Protein AF-A0A9E1GSK8-F1 (afdb_monomer_lite)

Structure (mmCIF, N/CA/C/O backbone):
data_AF-A0A9E1GSK8-F1
#
_entry.id   AF-A0A9E1GSK8-F1
#
loop_
_atom_site.group_PDB
_atom_site.id
_atom_site.type_symbol
_atom_site.label_atom_id
_atom_site.label_alt_id
_atom_site.label_comp_id
_atom_site.label_asym_id
_atom_site.label_entity_id
_atom_site.label_seq_id
_atom_site.pdbx_PDB_ins_code
_atom_site.Cartn_x
_atom_site.Cartn_y
_atom_site.Cartn_z
_atom_site.occupancy
_atom_site.B_iso_or_equiv
_atom_site.auth_seq_id
_atom_site.auth_comp_id
_atom_site.auth_asym_id
_atom_site.auth_atom_id
_atom_site.pdbx_PDB_model_num
ATOM 1 N N . MET A 1 1 ? 33.663 -26.089 -46.954 1.00 40.88 1 MET A N 1
ATOM 2 C CA . MET A 1 1 ? 33.974 -25.579 -45.604 1.00 40.88 1 MET A CA 1
ATOM 3 C C . MET A 1 1 ? 32.778 -24.751 -45.179 1.00 40.88 1 MET A C 1
ATOM 5 O O . MET A 1 1 ? 32.315 -24.011 -46.035 1.00 40.88 1 MET A O 1
ATOM 9 N N . PRO A 1 2 ? 32.198 -24.953 -43.987 1.00 42.38 2 PRO A N 1
ATOM 10 C CA . PRO A 1 2 ? 31.010 -24.214 -43.593 1.00 42.38 2 PRO A CA 1
ATOM 11 C C . PRO A 1 2 ? 31.426 -22.811 -43.152 1.00 42.38 2 PRO A C 1
ATOM 13 O O . PRO A 1 2 ? 32.321 -22.655 -42.316 1.00 42.38 2 PRO A O 1
ATOM 16 N N . ASP A 1 3 ? 30.797 -21.817 -43.769 1.00 44.31 3 ASP A N 1
ATOM 17 C CA . ASP A 1 3 ? 30.924 -20.413 -43.419 1.00 44.31 3 ASP A CA 1
ATOM 18 C C . ASP A 1 3 ? 30.553 -20.235 -41.943 1.00 44.31 3 ASP A C 1
ATOM 20 O O . ASP A 1 3 ? 29.468 -20.619 -41.505 1.00 44.31 3 ASP A O 1
ATOM 24 N N . HIS A 1 4 ? 31.494 -19.714 -41.154 1.00 49.38 4 HIS A N 1
ATOM 25 C CA . HIS A 1 4 ? 31.220 -19.287 -39.790 1.00 49.38 4 HIS A CA 1
ATOM 26 C C . HIS A 1 4 ? 30.242 -18.114 -39.859 1.00 49.38 4 HIS A C 1
ATOM 28 O O . HIS A 1 4 ? 30.619 -17.016 -40.271 1.00 49.38 4 HIS A O 1
ATOM 34 N N . GLU A 1 5 ? 28.994 -18.345 -39.454 1.00 50.12 5 GLU A N 1
ATOM 35 C CA . GLU A 1 5 ? 28.071 -17.268 -39.120 1.00 50.12 5 GLU A CA 1
ATOM 36 C C . GLU A 1 5 ? 28.711 -16.435 -38.007 1.00 50.12 5 GLU A C 1
ATOM 38 O O . GLU A 1 5 ? 28.860 -16.867 -36.862 1.00 50.12 5 GLU A O 1
ATOM 43 N N . ILE A 1 6 ? 29.159 -15.237 -38.378 1.00 51.53 6 ILE A N 1
ATOM 44 C CA . ILE A 1 6 ? 29.613 -14.217 -37.445 1.00 51.53 6 ILE A CA 1
ATOM 45 C C . ILE A 1 6 ? 28.381 -13.837 -36.624 1.00 51.53 6 ILE A C 1
ATOM 47 O O . ILE A 1 6 ? 27.508 -13.118 -37.115 1.00 51.53 6 ILE A O 1
ATOM 51 N N . PHE A 1 7 ? 28.296 -14.342 -35.391 1.00 49.72 7 PHE A N 1
ATOM 52 C CA . PHE A 1 7 ? 27.378 -13.821 -34.385 1.00 49.72 7 PHE A CA 1
ATOM 53 C C . PHE A 1 7 ? 27.680 -12.331 -34.242 1.00 49.72 7 PHE A C 1
ATOM 55 O O . PHE A 1 7 ? 28.680 -11.942 -33.643 1.00 49.72 7 PHE A O 1
ATOM 62 N N . LYS A 1 8 ? 26.847 -11.491 -34.860 1.00 54.72 8 LYS A N 1
ATOM 63 C CA . LYS A 1 8 ? 26.863 -10.058 -34.599 1.00 54.72 8 LYS A CA 1
ATOM 64 C C . LYS A 1 8 ? 26.495 -9.893 -33.130 1.00 54.72 8 LYS A C 1
ATOM 66 O O . LYS A 1 8 ? 25.359 -10.187 -32.758 1.00 54.72 8 LYS A O 1
ATOM 71 N N . GLU A 1 9 ? 27.465 -9.485 -32.314 1.00 54.12 9 GLU A N 1
ATOM 72 C CA . GLU A 1 9 ? 27.200 -8.955 -30.980 1.00 54.12 9 GLU A CA 1
ATOM 73 C C . GLU A 1 9 ? 26.079 -7.923 -31.114 1.00 54.12 9 GLU A C 1
ATOM 75 O O . GLU A 1 9 ? 26.191 -6.961 -31.876 1.00 54.12 9 GLU A O 1
ATOM 80 N N . HIS A 1 10 ? 24.951 -8.203 -30.460 1.00 53.62 10 HIS A N 1
ATOM 81 C CA . HIS A 1 10 ? 23.857 -7.250 -30.351 1.00 53.62 10 HIS A CA 1
ATOM 82 C C . HIS A 1 10 ? 24.383 -6.047 -29.575 1.00 53.62 10 HIS A C 1
ATOM 84 O O . HIS A 1 10 ? 24.949 -6.221 -28.495 1.00 53.62 10 HIS A O 1
ATOM 90 N N . ASP A 1 11 ? 24.205 -4.855 -30.137 1.00 54.84 11 ASP A N 1
ATOM 91 C CA . ASP A 1 11 ? 24.535 -3.603 -29.470 1.00 54.84 11 ASP A CA 1
ATOM 92 C C . ASP A 1 11 ? 23.777 -3.550 -28.126 1.00 54.84 11 ASP A C 1
ATOM 94 O O . ASP A 1 11 ? 22.543 -3.653 -28.125 1.00 54.84 11 ASP A O 1
ATOM 98 N N . PRO A 1 12 ? 24.465 -3.470 -26.970 1.00 53.12 12 PRO A N 1
ATOM 99 C CA . PRO A 1 12 ? 23.817 -3.480 -25.660 1.00 53.12 12 PRO A CA 1
ATOM 100 C C . PRO A 1 12 ? 22.774 -2.369 -25.492 1.00 53.12 12 PRO A C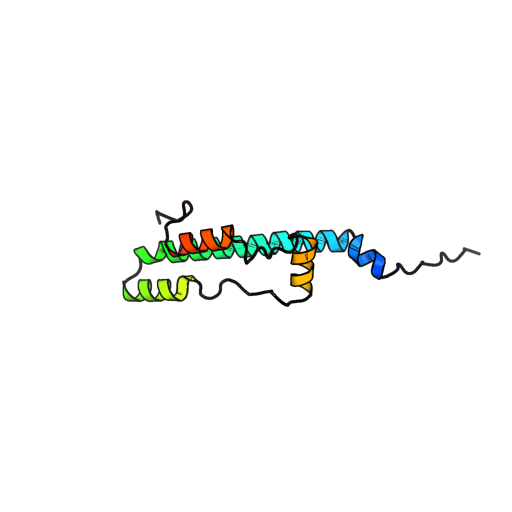 1
ATOM 102 O O . PRO A 1 12 ? 21.826 -2.542 -24.723 1.00 53.12 12 PRO A O 1
ATOM 105 N N . GLU A 1 13 ? 22.918 -1.255 -26.219 1.00 51.88 13 GLU A N 1
ATOM 106 C CA . GLU A 1 13 ? 21.972 -0.136 -26.169 1.00 51.88 13 GLU A CA 1
ATOM 107 C C . GLU A 1 13 ? 20.642 -0.420 -26.883 1.00 51.88 13 GLU A C 1
ATOM 109 O O . GLU A 1 13 ? 19.604 0.097 -26.468 1.00 51.88 13 GLU A O 1
ATOM 114 N N . ASP A 1 14 ? 20.613 -1.307 -27.883 1.00 52.44 14 ASP A N 1
ATOM 115 C CA . ASP A 1 14 ? 19.381 -1.626 -28.624 1.00 52.44 14 ASP A CA 1
ATOM 116 C C . ASP A 1 14 ? 18.409 -2.467 -27.766 1.00 52.44 14 ASP A C 1
ATOM 118 O O . ASP A 1 14 ? 17.184 -2.439 -27.924 1.00 52.44 14 ASP A O 1
ATOM 122 N N . CYS A 1 15 ? 18.950 -3.172 -26.766 1.00 58.56 15 CYS A N 1
ATOM 123 C CA . CYS A 1 15 ? 18.189 -3.991 -25.823 1.00 58.56 15 CYS A CA 1
ATOM 124 C C . CYS A 1 15 ? 17.410 -3.152 -24.790 1.00 58.56 15 CYS A C 1
ATOM 126 O O . CYS A 1 15 ? 16.419 -3.631 -24.237 1.00 58.56 15 CYS A O 1
ATOM 128 N N . PHE A 1 16 ? 17.814 -1.900 -24.543 1.00 54.50 16 PHE A N 1
ATOM 129 C CA . PHE A 1 16 ? 17.213 -1.050 -23.506 1.00 54.50 16 PHE A CA 1
ATOM 130 C C . PHE A 1 16 ? 15.787 -0.591 -23.850 1.00 54.50 16 PHE A C 1
ATOM 132 O O . PHE A 1 16 ? 14.957 -0.443 -22.956 1.00 54.50 16 PHE A O 1
ATOM 139 N N . TYR A 1 17 ? 15.482 -0.416 -25.141 1.00 55.53 17 TYR A N 1
ATOM 140 C CA . TYR A 1 17 ? 14.198 0.130 -25.602 1.00 55.53 17 TYR A CA 1
ATOM 141 C C . TYR A 1 17 ? 13.351 -0.848 -26.431 1.00 55.53 17 TYR A C 1
ATOM 143 O O . TYR A 1 17 ? 12.154 -0.617 -26.593 1.00 55.53 17 TYR A O 1
ATOM 151 N N . SER A 1 18 ? 13.931 -1.941 -26.949 1.00 60.03 18 SER A N 1
ATOM 152 C CA . SER A 1 18 ? 13.248 -2.851 -27.890 1.00 60.03 18 SER A CA 1
ATOM 153 C C . SER A 1 18 ? 13.155 -4.312 -27.430 1.00 60.03 18 SER A C 1
ATOM 155 O O . SER A 1 18 ? 12.507 -5.139 -28.080 1.00 60.03 18 SER 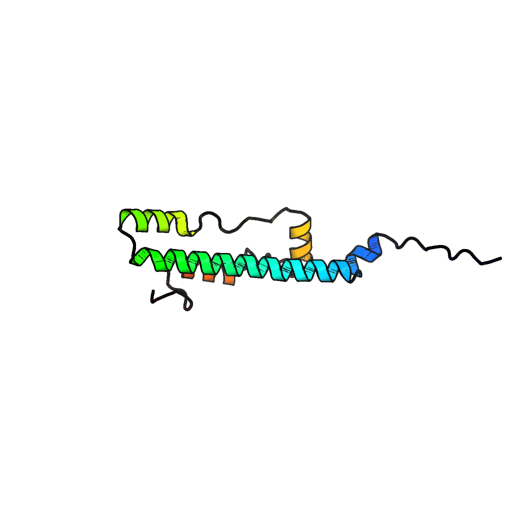A O 1
ATOM 157 N N . CYS A 1 19 ? 13.769 -4.659 -26.295 1.00 77.75 19 CYS A N 1
ATOM 158 C CA . CYS A 1 19 ? 13.792 -6.039 -25.839 1.00 77.75 19 CYS A CA 1
ATOM 159 C C . CYS A 1 19 ? 12.455 -6.436 -25.212 1.00 77.75 19 CYS A C 1
ATOM 161 O O . CYS A 1 19 ? 12.077 -5.966 -24.137 1.00 77.75 19 CYS A O 1
ATOM 163 N N . ARG A 1 20 ? 11.766 -7.384 -25.857 1.00 83.25 20 ARG A N 1
ATOM 164 C CA . ARG A 1 20 ? 10.544 -8.018 -25.339 1.00 83.25 20 ARG A CA 1
ATOM 165 C C . ARG A 1 20 ? 10.691 -8.464 -23.880 1.00 83.25 20 ARG A C 1
ATOM 167 O O . ARG A 1 20 ? 9.762 -8.298 -23.103 1.00 83.25 20 ARG A O 1
ATOM 174 N N . THR A 1 21 ? 11.864 -8.970 -23.506 1.00 84.38 21 THR A N 1
ATOM 175 C CA . THR A 1 21 ? 12.166 -9.392 -22.136 1.00 84.38 21 THR A CA 1
ATOM 176 C C . THR A 1 21 ? 12.101 -8.228 -21.148 1.00 84.38 21 THR A C 1
ATOM 178 O O . THR A 1 21 ? 11.486 -8.374 -20.098 1.00 84.38 21 THR A O 1
ATOM 181 N N . VAL A 1 22 ? 12.679 -7.065 -21.478 1.00 85.31 22 VAL A N 1
ATOM 182 C CA . VAL A 1 22 ? 12.626 -5.868 -20.617 1.00 85.31 22 VAL A CA 1
ATOM 183 C C . VAL A 1 22 ? 11.181 -5.412 -20.447 1.00 85.31 22 VAL A C 1
ATOM 185 O O . VAL A 1 22 ? 10.748 -5.183 -19.324 1.00 85.31 22 VAL A O 1
ATOM 188 N N . HIS A 1 23 ? 10.404 -5.372 -21.532 1.00 86.62 23 HIS A N 1
ATOM 189 C CA . HIS A 1 23 ? 8.980 -5.043 -21.457 1.00 86.62 23 HIS A CA 1
ATOM 190 C C . HIS A 1 23 ? 8.194 -6.041 -20.586 1.00 86.62 23 HIS A C 1
ATOM 192 O O . HIS A 1 23 ? 7.366 -5.635 -19.774 1.00 86.62 23 HIS A O 1
ATOM 198 N N . ASP A 1 24 ? 8.451 -7.346 -20.724 1.00 90.25 24 ASP A N 1
ATOM 199 C CA . ASP A 1 24 ? 7.796 -8.377 -19.913 1.00 90.25 24 ASP A CA 1
ATOM 200 C C . ASP A 1 24 ? 8.155 -8.251 -18.418 1.00 90.25 24 ASP A C 1
ATOM 202 O O . ASP A 1 24 ? 7.263 -8.389 -17.579 1.00 90.25 24 ASP A O 1
ATOM 206 N N . PHE A 1 25 ? 9.410 -7.926 -18.079 1.00 91.56 25 PHE A N 1
ATOM 207 C CA . PHE A 1 25 ? 9.821 -7.624 -16.701 1.00 91.56 25 PHE A CA 1
ATOM 208 C C . PHE A 1 25 ? 9.152 -6.360 -16.168 1.00 91.56 25 PHE A C 1
ATOM 210 O O . PHE A 1 25 ? 8.619 -6.382 -15.066 1.00 91.56 25 PHE A O 1
ATOM 217 N N . MET A 1 26 ? 9.139 -5.281 -16.950 1.00 92.12 26 MET A N 1
ATOM 218 C CA . MET A 1 26 ? 8.525 -4.012 -16.561 1.00 92.12 26 MET A CA 1
ATOM 219 C C . MET A 1 26 ? 7.019 -4.154 -16.314 1.00 92.12 26 MET A C 1
ATOM 221 O O . MET A 1 26 ? 6.513 -3.637 -15.322 1.00 92.12 26 MET A O 1
ATOM 225 N N . ARG A 1 27 ? 6.312 -4.926 -17.151 1.00 93.06 27 ARG A N 1
ATOM 226 C CA . ARG A 1 27 ? 4.901 -5.272 -16.921 1.00 93.06 27 ARG A CA 1
ATOM 227 C C . ARG A 1 27 ? 4.713 -6.086 -15.640 1.00 93.06 27 ARG A C 1
ATOM 229 O O . ARG A 1 27 ? 3.792 -5.812 -14.884 1.00 93.06 27 ARG A O 1
ATOM 236 N N . LEU A 1 28 ? 5.561 -7.085 -15.388 1.00 95.75 28 LEU A N 1
ATOM 237 C CA . LEU A 1 28 ? 5.468 -7.862 -14.149 1.00 95.75 28 LEU A CA 1
ATOM 238 C C . LEU A 1 28 ? 5.718 -6.979 -12.918 1.00 95.75 28 LEU A C 1
ATOM 240 O O . LEU A 1 28 ? 5.008 -7.109 -11.925 1.00 95.75 28 LEU A O 1
ATOM 244 N N . THR A 1 29 ? 6.692 -6.068 -12.984 1.00 94.69 29 THR A N 1
ATOM 245 C CA . THR A 1 29 ? 6.944 -5.080 -11.927 1.00 94.69 29 THR A CA 1
ATOM 246 C C . THR A 1 29 ? 5.705 -4.227 -11.672 1.00 94.69 29 THR A C 1
ATOM 248 O O . THR A 1 29 ? 5.312 -4.089 -10.517 1.00 94.69 29 THR A O 1
ATOM 251 N N . ASP A 1 30 ? 5.046 -3.734 -12.723 1.00 94.88 30 ASP A N 1
ATOM 252 C CA . ASP A 1 30 ? 3.793 -2.976 -12.619 1.00 94.88 30 ASP A CA 1
ATOM 253 C C . ASP A 1 30 ? 2.696 -3.767 -11.892 1.00 94.88 30 ASP A C 1
ATOM 255 O O . ASP A 1 30 ? 2.126 -3.299 -10.903 1.00 94.88 30 ASP A O 1
ATOM 259 N N . GLU A 1 31 ? 2.455 -5.010 -12.316 1.00 96.44 31 GLU A N 1
ATOM 260 C CA . GLU A 1 31 ? 1.472 -5.902 -11.694 1.00 96.44 31 GLU A CA 1
ATOM 261 C C . GLU A 1 31 ? 1.802 -6.179 -10.217 1.00 96.44 31 GLU A C 1
ATOM 263 O O . GLU A 1 31 ? 0.913 -6.183 -9.358 1.00 96.44 31 GLU A O 1
ATOM 268 N N . MET A 1 32 ? 3.081 -6.382 -9.892 1.00 95.62 32 MET A N 1
ATOM 269 C CA . MET A 1 32 ? 3.543 -6.609 -8.523 1.00 95.62 32 MET A CA 1
ATOM 270 C C . MET A 1 32 ? 3.375 -5.366 -7.647 1.00 95.62 32 MET A C 1
ATOM 272 O O . MET A 1 32 ? 2.900 -5.490 -6.518 1.00 95.62 32 MET A O 1
ATOM 276 N N . VAL A 1 33 ? 3.721 -4.178 -8.146 1.00 94.19 33 VAL A N 1
ATOM 277 C CA . VAL A 1 33 ? 3.570 -2.911 -7.415 1.00 94.19 33 VAL A CA 1
ATOM 278 C C . VAL A 1 33 ? 2.096 -2.639 -7.124 1.00 94.19 33 VAL A C 1
ATOM 280 O O . VAL A 1 33 ? 1.741 -2.377 -5.973 1.00 94.19 33 VAL A O 1
ATOM 283 N N . HIS A 1 34 ? 1.215 -2.807 -8.111 1.00 94.25 34 HIS A N 1
ATOM 284 C CA . HIS A 1 34 ? -0.230 -2.681 -7.908 1.00 94.25 34 HIS A CA 1
ATOM 285 C C . HIS A 1 34 ? -0.779 -3.731 -6.934 1.00 94.25 34 HIS A C 1
ATOM 287 O O . HIS A 1 34 ? -1.627 -3.414 -6.098 1.00 94.25 34 HIS A O 1
ATOM 293 N N . THR A 1 35 ? -0.265 -4.965 -6.978 1.00 95.62 35 THR A N 1
ATOM 294 C CA . THR A 1 35 ? -0.626 -6.015 -6.013 1.00 95.62 35 THR A CA 1
ATOM 295 C C . THR A 1 35 ? -0.218 -5.629 -4.591 1.00 95.62 35 THR A C 1
ATOM 297 O O . THR A 1 35 ? -1.018 -5.770 -3.668 1.00 95.62 35 THR A O 1
ATOM 300 N N . ILE A 1 36 ? 0.998 -5.109 -4.396 1.00 93.69 36 ILE A N 1
ATOM 301 C CA . ILE A 1 36 ? 1.483 -4.641 -3.089 1.00 93.69 36 ILE A CA 1
ATOM 302 C C . ILE A 1 36 ? 0.593 -3.510 -2.571 1.00 93.69 36 ILE A C 1
ATOM 304 O O . ILE A 1 36 ? 0.119 -3.588 -1.441 1.00 93.69 36 ILE A O 1
ATOM 308 N N . ILE A 1 37 ? 0.298 -2.510 -3.404 1.00 93.31 37 ILE A N 1
ATOM 309 C CA . ILE A 1 37 ? -0.586 -1.393 -3.044 1.00 93.31 37 ILE A CA 1
ATOM 310 C C . ILE A 1 37 ? -1.971 -1.904 -2.626 1.00 93.31 37 ILE A C 1
ATOM 312 O O . ILE A 1 37 ? -2.490 -1.493 -1.588 1.00 93.31 37 ILE A O 1
ATOM 316 N N . GLY A 1 38 ? -2.555 -2.833 -3.387 1.00 94.19 38 GLY A N 1
ATOM 317 C CA . GLY A 1 38 ? -3.843 -3.439 -3.047 1.00 94.19 38 GLY A CA 1
ATOM 318 C C . GLY A 1 38 ? -3.811 -4.181 -1.708 1.00 94.19 38 GLY A C 1
ATOM 319 O O . GLY A 1 38 ? -4.712 -4.020 -0.887 1.00 94.19 38 GLY A O 1
ATOM 320 N N . LEU A 1 39 ? -2.749 -4.944 -1.436 1.00 95.19 39 LEU A N 1
ATOM 321 C CA . LEU A 1 39 ? -2.567 -5.641 -0.158 1.00 95.19 39 LEU A CA 1
ATOM 322 C C . LEU A 1 39 ? -2.400 -4.673 1.022 1.00 95.19 39 LEU A C 1
ATOM 324 O O . LEU A 1 39 ? -2.915 -4.943 2.108 1.00 95.19 39 LEU A O 1
ATOM 328 N N . GLU A 1 40 ? -1.717 -3.545 0.829 1.00 94.81 40 GLU A N 1
ATOM 329 C CA . GLU A 1 40 ? -1.612 -2.485 1.838 1.00 94.81 40 GLU A CA 1
ATOM 330 C C . GLU A 1 40 ? -2.983 -1.875 2.155 1.00 94.81 40 GLU A C 1
ATOM 332 O O . GLU A 1 40 ? -3.319 -1.681 3.326 1.00 94.81 40 GLU A O 1
ATOM 337 N N . GLU A 1 41 ? -3.799 -1.609 1.131 1.00 95.06 41 GLU A N 1
ATOM 338 C CA . GLU A 1 41 ? -5.168 -1.111 1.300 1.00 95.06 41 GLU A CA 1
ATOM 339 C C . GLU A 1 41 ? -6.056 -2.118 2.047 1.00 95.06 41 GLU A C 1
ATOM 341 O O . GLU A 1 41 ? -6.744 -1.733 2.999 1.00 95.06 41 GLU A O 1
ATOM 346 N N . GLU A 1 42 ? -6.007 -3.405 1.683 1.00 95.38 42 GLU A N 1
ATOM 347 C CA . GLU A 1 42 ? -6.719 -4.474 2.399 1.00 95.38 42 GLU A CA 1
ATOM 348 C C . GLU A 1 42 ? -6.289 -4.550 3.864 1.00 95.38 42 GLU A C 1
ATOM 350 O O . GLU A 1 42 ? -7.129 -4.618 4.764 1.00 95.38 42 GLU A O 1
ATOM 355 N N . LEU A 1 43 ? -4.982 -4.501 4.130 1.00 95.44 43 LEU A N 1
ATOM 356 C CA . LEU A 1 43 ? -4.453 -4.566 5.486 1.00 95.44 43 LEU A CA 1
ATOM 357 C C . LEU A 1 43 ? -4.985 -3.414 6.342 1.00 95.44 43 LEU A C 1
ATOM 359 O O . LEU A 1 43 ? -5.452 -3.645 7.459 1.00 95.44 43 LEU A O 1
ATOM 363 N N . VAL A 1 44 ? -4.963 -2.185 5.825 1.00 96.12 44 VAL A N 1
ATOM 364 C CA . VAL A 1 44 ? -5.508 -1.017 6.532 1.00 96.12 44 VAL A CA 1
ATOM 365 C C . VAL A 1 44 ? -7.011 -1.158 6.740 1.00 96.12 44 VAL A C 1
ATOM 367 O O . VAL A 1 44 ? -7.500 -0.879 7.836 1.00 96.12 44 VAL A O 1
ATOM 370 N N . ARG A 1 45 ? -7.751 -1.648 5.740 1.00 95.88 45 ARG A N 1
ATOM 371 C CA . ARG A 1 45 ? -9.194 -1.892 5.847 1.00 95.88 45 ARG A CA 1
ATOM 372 C C . ARG A 1 45 ? -9.522 -2.872 6.974 1.00 95.88 45 ARG A C 1
ATOM 374 O O . ARG A 1 45 ? -10.415 -2.601 7.777 1.00 95.88 45 ARG A O 1
ATOM 381 N N . TRP A 1 46 ? -8.777 -3.971 7.073 1.00 95.88 46 TRP A N 1
ATOM 382 C CA . TRP A 1 46 ? -8.941 -4.968 8.131 1.00 95.88 46 TRP A CA 1
ATOM 383 C C . TRP A 1 46 ? -8.526 -4.444 9.504 1.00 95.88 46 TRP A C 1
ATOM 385 O O . TRP A 1 46 ? -9.272 -4.613 10.469 1.00 95.88 46 TRP A O 1
ATOM 395 N N . ARG A 1 47 ? -7.386 -3.751 9.604 1.00 95.88 47 ARG A N 1
ATOM 396 C CA . ARG A 1 47 ? -6.957 -3.101 10.853 1.00 95.88 47 ARG A CA 1
ATOM 397 C C . ARG A 1 47 ? -8.021 -2.125 11.346 1.00 95.88 47 ARG A C 1
ATOM 399 O O . ARG A 1 47 ? -8.414 -2.194 12.507 1.00 95.88 47 ARG A O 1
ATOM 406 N N . GLN A 1 48 ? -8.562 -1.294 10.457 1.00 96.19 48 GLN A N 1
ATOM 407 C CA . GLN A 1 48 ? -9.627 -0.360 10.805 1.00 96.19 48 GLN A CA 1
ATOM 408 C C . GLN A 1 48 ? -10.902 -1.073 11.271 1.00 96.19 48 GLN A C 1
ATOM 410 O O . GLN A 1 48 ? -11.533 -0.650 12.241 1.00 96.19 48 GLN A O 1
ATOM 415 N N . ALA A 1 49 ? -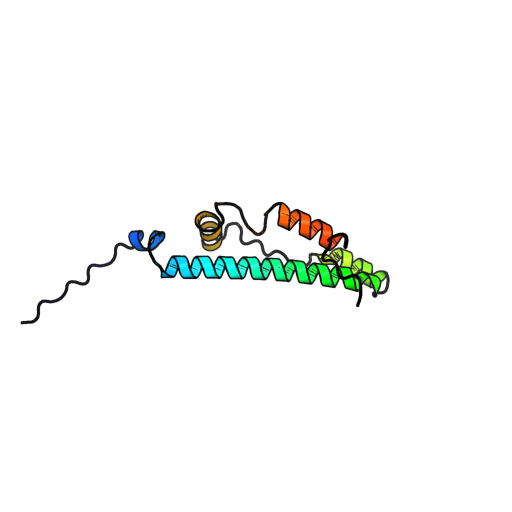11.287 -2.162 10.604 1.00 95.12 49 ALA A N 1
ATOM 416 C CA . ALA A 1 49 ? -12.477 -2.932 10.948 1.00 95.12 49 ALA A CA 1
ATOM 417 C C . ALA A 1 49 ? -12.377 -3.599 12.326 1.00 95.12 49 ALA A C 1
ATOM 419 O O . ALA A 1 49 ? -13.375 -3.672 13.042 1.00 95.12 49 ALA A O 1
ATOM 420 N N . LEU A 1 50 ? -11.182 -4.055 12.710 1.00 94.94 50 LEU A N 1
ATOM 421 C CA . LEU A 1 50 ? -10.933 -4.725 13.987 1.00 94.94 50 LEU A CA 1
ATOM 422 C C . LEU A 1 50 ? -11.042 -3.785 15.189 1.00 94.94 50 LEU A C 1
ATOM 424 O O . LEU A 1 50 ? -11.461 -4.225 16.255 1.00 94.94 50 LEU A O 1
ATOM 428 N N . ILE A 1 51 ? -10.738 -2.494 15.024 1.00 95.06 51 ILE A N 1
ATOM 429 C CA . ILE A 1 51 ? -10.744 -1.501 16.114 1.00 95.06 51 ILE A CA 1
ATOM 430 C C . ILE A 1 51 ? -12.049 -1.515 16.917 1.00 95.06 51 ILE A C 1
ATOM 432 O O . ILE A 1 51 ? -12.010 -1.375 18.136 1.00 95.06 51 ILE A O 1
ATOM 436 N N . LYS A 1 52 ? -13.206 -1.706 16.267 1.00 92.00 52 LYS A N 1
ATOM 437 C CA . LYS A 1 52 ? -14.516 -1.695 16.949 1.00 92.00 52 LYS A CA 1
ATOM 438 C C . LYS A 1 52 ? -14.772 -2.921 17.837 1.00 92.00 52 LYS A C 1
ATOM 440 O O . LYS A 1 52 ? -15.732 -2.910 18.600 1.00 92.00 52 LYS A O 1
ATOM 445 N N . TYR A 1 53 ? -13.937 -3.954 17.739 1.00 93.38 53 TYR A N 1
ATOM 446 C CA . TYR A 1 53 ? -14.039 -5.190 18.521 1.00 93.38 53 TYR A CA 1
ATOM 447 C C . TYR A 1 53 ? -12.939 -5.333 19.576 1.00 93.38 53 TYR A C 1
ATOM 449 O O . TYR A 1 53 ? -12.930 -6.317 20.315 1.00 93.38 53 TYR A O 1
ATOM 457 N N . LEU A 1 54 ? -12.007 -4.383 19.650 1.00 94.69 54 LEU A N 1
ATOM 458 C CA . LEU A 1 54 ? -10.903 -4.416 20.603 1.00 94.69 54 LEU A CA 1
ATOM 459 C C . LEU A 1 54 ? -11.245 -3.640 21.886 1.00 94.69 54 LEU A C 1
ATOM 461 O O . LEU A 1 54 ? -11.972 -2.644 21.825 1.00 94.69 54 LEU A O 1
ATOM 465 N N . PRO A 1 55 ? -10.687 -4.042 23.045 1.00 97.06 55 PRO A N 1
ATOM 466 C CA . PRO A 1 55 ? -10.655 -3.199 24.235 1.00 97.06 55 PRO A CA 1
ATOM 467 C C . PRO A 1 55 ? -10.038 -1.823 23.928 1.00 97.06 55 PRO A C 1
ATOM 469 O O . PRO A 1 55 ? -9.159 -1.745 23.062 1.00 97.06 55 PRO A O 1
ATOM 472 N N . PRO A 1 56 ? -10.444 -0.744 24.622 1.00 94.81 56 PRO A N 1
ATOM 473 C CA . PRO A 1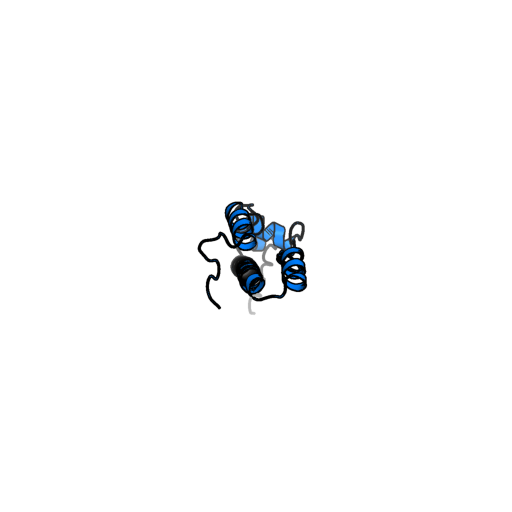 56 ? -9.987 0.617 24.330 1.00 94.81 56 PRO A CA 1
ATOM 474 C C . PRO A 1 56 ? -8.462 0.772 24.239 1.00 94.81 56 PRO A C 1
ATOM 476 O O . PRO A 1 56 ? -7.962 1.426 23.328 1.00 94.81 56 PRO A O 1
ATOM 479 N N . GLU A 1 57 ? -7.718 0.131 25.137 1.00 92.12 57 GLU A N 1
ATOM 480 C CA . GLU A 1 57 ? -6.256 0.158 25.171 1.00 92.12 57 GLU A CA 1
ATOM 481 C C . GLU A 1 57 ? -5.611 -0.479 23.928 1.00 92.12 57 GLU A C 1
ATOM 483 O O . GLU A 1 57 ? -4.598 0.011 23.432 1.00 92.12 57 GLU A O 1
ATOM 488 N N . TRP A 1 58 ? -6.209 -1.540 23.382 1.00 95.81 58 TRP A N 1
ATOM 489 C CA . TRP A 1 58 ? -5.717 -2.220 22.179 1.00 95.81 58 TRP A CA 1
ATOM 490 C C . TRP A 1 58 ? -6.197 -1.527 20.907 1.00 95.81 58 TRP A C 1
ATOM 492 O O . TRP A 1 58 ? -5.471 -1.480 19.917 1.00 95.81 58 TRP A O 1
ATOM 502 N N . ALA A 1 59 ? -7.403 -0.958 20.942 1.00 95.62 59 ALA A N 1
ATOM 503 C CA . ALA A 1 59 ? -7.942 -0.137 19.872 1.00 95.62 59 ALA A CA 1
ATOM 504 C C . ALA A 1 59 ? -7.066 1.100 19.628 1.00 95.62 59 ALA A C 1
ATOM 506 O O . ALA A 1 59 ? -6.777 1.413 18.476 1.00 95.62 59 ALA A O 1
ATOM 507 N N . GLU A 1 60 ? -6.607 1.774 20.687 1.00 95.06 60 GLU A N 1
ATOM 508 C CA . GLU A 1 60 ? -5.707 2.926 20.562 1.00 95.06 60 GLU A CA 1
ATOM 509 C C . GLU A 1 60 ? -4.333 2.521 20.015 1.00 95.06 60 GLU A C 1
ATOM 511 O O . GLU A 1 60 ? -3.826 3.158 19.091 1.00 95.06 60 GLU A O 1
ATOM 516 N N . GLY A 1 61 ? -3.774 1.405 20.499 1.00 95.50 61 GLY A N 1
ATOM 517 C CA . GLY A 1 61 ? -2.542 0.841 19.940 1.00 95.50 61 GLY A CA 1
ATOM 518 C C . GLY A 1 61 ? -2.670 0.550 18.442 1.00 95.50 61 GLY A C 1
ATOM 519 O O . GLY A 1 61 ? -1.847 0.996 17.646 1.00 95.50 61 GLY A O 1
ATOM 520 N N . LEU A 1 62 ? -3.757 -0.107 18.027 1.00 95.31 62 LEU A N 1
ATOM 521 C CA . LEU A 1 62 ? -4.001 -0.406 16.616 1.00 95.31 62 LEU A CA 1
ATOM 522 C C . LEU A 1 62 ? -4.245 0.851 15.766 1.00 95.31 62 LEU A C 1
ATOM 524 O O . LEU A 1 62 ? -3.863 0.863 14.599 1.00 95.31 62 LEU A O 1
ATOM 528 N N . ARG A 1 63 ? -4.851 1.912 16.317 1.00 94.81 63 ARG A N 1
ATOM 529 C CA . ARG A 1 63 ? -4.997 3.207 15.623 1.00 94.81 63 ARG A CA 1
ATOM 530 C C . ARG A 1 63 ? -3.645 3.856 15.359 1.00 94.81 63 ARG A C 1
ATOM 532 O O . ARG A 1 63 ? -3.427 4.342 14.252 1.00 94.81 63 ARG A O 1
ATOM 539 N N . SER A 1 64 ? -2.758 3.852 16.353 1.00 93.75 64 SER A N 1
ATOM 540 C CA . SER A 1 64 ? -1.387 4.351 16.206 1.00 93.75 64 SER A CA 1
ATOM 541 C C . SER A 1 64 ? -0.621 3.548 15.152 1.00 93.75 64 SER A C 1
ATOM 543 O O . SER A 1 64 ? 0.051 4.116 14.295 1.00 93.75 64 SER A O 1
ATOM 545 N N . ASP A 1 65 ? -0.801 2.228 15.159 1.00 94.75 65 ASP A N 1
ATOM 546 C CA . ASP A 1 65 ? -0.060 1.296 14.310 1.00 94.75 65 ASP A CA 1
ATOM 547 C C . ASP A 1 65 ? -0.766 0.980 12.984 1.00 94.75 65 ASP A C 1
ATOM 549 O O . ASP A 1 65 ? -0.357 0.076 12.249 1.00 94.75 65 ASP A O 1
ATOM 553 N N . ILE A 1 66 ? -1.830 1.710 12.639 1.00 95.00 66 ILE A N 1
ATOM 554 C CA . ILE A 1 66 ? -2.692 1.361 11.505 1.00 95.00 66 ILE A CA 1
ATOM 555 C C . ILE A 1 66 ? -1.927 1.337 10.175 1.00 95.00 66 ILE A C 1
ATOM 557 O O . ILE A 1 66 ? -2.197 0.485 9.328 1.00 95.00 66 ILE A O 1
ATOM 561 N N . LEU A 1 67 ? -0.911 2.196 10.043 1.00 93.56 67 LEU A N 1
ATOM 562 C CA . LEU A 1 67 ? 0.010 2.272 8.905 1.00 93.56 67 LEU A CA 1
ATOM 563 C C . LEU A 1 67 ? 1.396 1.663 9.205 1.00 93.56 67 LEU A C 1
ATOM 565 O O . LEU A 1 67 ? 2.328 1.843 8.426 1.00 93.56 67 LEU A O 1
ATOM 569 N N . ASN A 1 68 ? 1.582 0.939 10.311 1.00 92.50 68 ASN A N 1
ATOM 570 C CA . ASN A 1 68 ? 2.878 0.313 10.574 1.00 92.50 68 ASN A CA 1
ATOM 571 C C . ASN A 1 68 ? 3.144 -0.826 9.590 1.00 92.50 68 ASN A C 1
ATOM 573 O O . ASN A 1 68 ? 2.266 -1.658 9.327 1.00 92.50 68 ASN A O 1
ATOM 577 N N . ASN A 1 69 ? 4.389 -0.903 9.121 1.00 87.56 69 ASN A N 1
ATOM 578 C CA . ASN A 1 69 ? 4.875 -1.912 8.176 1.00 87.56 69 ASN A CA 1
ATOM 579 C C . ASN A 1 69 ? 4.131 -1.927 6.829 1.00 87.56 69 ASN A C 1
ATOM 581 O O . ASN A 1 69 ? 4.072 -2.972 6.185 1.00 87.56 69 ASN A O 1
ATOM 585 N N . ILE A 1 70 ? 3.566 -0.792 6.412 1.00 86.62 70 ILE A N 1
ATOM 586 C CA . ILE A 1 70 ? 3.114 -0.584 5.032 1.00 86.62 70 ILE A CA 1
ATOM 587 C C . ILE A 1 70 ? 3.979 0.479 4.356 1.00 86.62 70 ILE A C 1
ATOM 589 O O . ILE A 1 70 ? 4.654 1.248 5.039 1.00 86.62 70 ILE A O 1
ATOM 593 N N . ALA A 1 71 ? 3.903 0.542 3.030 1.00 68.44 71 ALA A N 1
ATOM 594 C CA . ALA A 1 71 ? 4.534 1.543 2.186 1.00 68.44 71 ALA A CA 1
ATOM 595 C C . ALA A 1 71 ? 6.059 1.518 2.294 1.00 68.44 71 ALA A C 1
ATOM 597 O O . ALA A 1 71 ? 6.690 2.460 2.774 1.00 68.44 71 ALA A O 1
ATOM 598 N N . ARG A 1 72 ? 6.661 0.422 1.818 1.00 77.69 72 ARG A N 1
ATOM 599 C CA . ARG A 1 72 ? 8.090 0.455 1.508 1.00 77.69 72 ARG A CA 1
ATOM 600 C C . ARG A 1 72 ? 8.309 1.506 0.430 1.00 77.69 72 ARG A C 1
ATOM 602 O O . ARG A 1 72 ? 7.718 1.405 -0.638 1.00 77.69 72 ARG A O 1
ATOM 609 N N . ASP A 1 73 ? 9.148 2.479 0.738 1.00 81.75 73 ASP A N 1
ATOM 610 C CA . ASP A 1 73 ? 9.584 3.470 -0.228 1.00 81.75 73 ASP A CA 1
ATOM 611 C C . ASP A 1 73 ? 10.643 2.841 -1.138 1.00 81.75 73 ASP A C 1
ATOM 613 O O . ASP A 1 73 ? 11.673 2.350 -0.656 1.00 81.75 73 ASP A O 1
ATOM 617 N N . PHE A 1 74 ? 10.332 2.755 -2.429 1.00 88.69 74 PHE A N 1
ATOM 618 C CA . PHE A 1 74 ? 11.265 2.306 -3.458 1.00 88.69 74 PHE A CA 1
ATOM 619 C C . PHE A 1 74 ? 11.865 3.486 -4.238 1.00 88.69 74 PHE A C 1
ATOM 621 O O . PHE A 1 74 ? 12.705 3.250 -5.106 1.00 88.69 74 PHE A O 1
ATOM 628 N N . GLU A 1 75 ? 11.474 4.731 -3.930 1.00 87.06 75 GLU A N 1
ATOM 629 C CA . GLU A 1 75 ? 12.025 5.934 -4.557 1.00 87.06 75 GLU A CA 1
ATOM 630 C C . GLU A 1 75 ? 13.551 5.975 -4.391 1.00 87.06 75 GLU A C 1
ATOM 632 O O . GLU A 1 75 ? 14.097 5.762 -3.301 1.00 87.06 75 GLU A O 1
ATOM 637 N N . GLY A 1 76 ? 14.257 6.232 -5.493 1.00 88.88 76 GLY A N 1
ATOM 638 C CA . GLY A 1 76 ? 15.715 6.289 -5.521 1.00 88.88 76 GLY A CA 1
ATOM 639 C C . GLY A 1 76 ? 16.404 4.937 -5.716 1.00 88.88 76 GLY A C 1
ATOM 640 O O . GLY A 1 76 ? 17.634 4.906 -5.831 1.00 88.88 76 GLY A O 1
ATOM 641 N N . ASP A 1 77 ? 15.665 3.822 -5.775 1.00 93.62 77 ASP A N 1
ATOM 642 C CA . ASP A 1 77 ? 16.206 2.585 -6.338 1.00 93.62 77 ASP A CA 1
ATOM 643 C C . ASP A 1 77 ? 16.273 2.717 -7.872 1.00 93.62 77 ASP A C 1
ATOM 645 O O . ASP A 1 77 ? 15.240 2.931 -8.509 1.00 93.62 77 ASP A O 1
ATOM 649 N N . PRO A 1 78 ? 17.450 2.546 -8.506 1.00 93.81 78 PRO A N 1
ATOM 650 C CA . PRO A 1 78 ? 17.593 2.770 -9.943 1.00 93.81 78 PRO A CA 1
ATOM 651 C C . PRO A 1 78 ? 16.663 1.923 -10.822 1.00 93.81 78 PRO A C 1
ATOM 653 O O . PRO A 1 78 ? 16.283 2.359 -11.909 1.00 93.81 78 PRO A O 1
ATOM 656 N N . ALA A 1 79 ? 16.306 0.709 -10.390 1.00 92.00 79 ALA A N 1
ATOM 657 C CA . ALA A 1 79 ? 15.392 -0.142 -11.144 1.00 92.00 79 ALA A CA 1
ATOM 658 C C . ALA A 1 79 ? 13.939 0.323 -10.984 1.00 92.00 79 ALA A C 1
ATOM 660 O O . ALA A 1 79 ? 13.181 0.294 -11.956 1.00 92.00 79 ALA A O 1
ATOM 661 N N . TYR A 1 80 ? 13.565 0.780 -9.787 1.00 94.12 80 TYR A N 1
ATOM 662 C CA . TYR A 1 80 ? 12.243 1.350 -9.539 1.00 94.12 80 TYR A CA 1
ATOM 663 C C . TYR A 1 80 ? 12.051 2.679 -10.274 1.00 94.12 80 TYR A C 1
ATOM 665 O O . TYR A 1 80 ? 11.053 2.850 -10.973 1.00 94.12 80 TYR A O 1
ATOM 673 N N . ASP A 1 81 ? 13.035 3.576 -10.214 1.00 93.44 81 ASP A N 1
ATOM 674 C CA . ASP A 1 81 ? 13.005 4.861 -10.917 1.00 93.44 81 ASP A CA 1
ATOM 675 C C . ASP A 1 81 ? 12.860 4.660 -12.437 1.00 93.44 81 ASP A C 1
ATOM 677 O O . ASP A 1 81 ? 12.080 5.352 -13.102 1.00 93.44 81 ASP A O 1
ATOM 681 N N . LEU A 1 82 ? 13.557 3.662 -12.997 1.00 92.06 82 LEU A N 1
ATOM 682 C CA . LEU A 1 82 ? 13.413 3.289 -14.403 1.00 92.06 82 LEU A CA 1
ATOM 683 C C . LEU A 1 82 ? 11.989 2.804 -14.711 1.00 92.06 82 LEU A C 1
ATOM 685 O O . LEU A 1 82 ? 11.390 3.271 -15.681 1.00 92.06 82 LEU A O 1
ATOM 689 N N . TYR A 1 83 ? 11.430 1.925 -13.879 1.00 93.44 83 TYR A N 1
ATOM 690 C CA . TYR A 1 83 ? 10.046 1.456 -13.991 1.00 93.44 83 TYR A CA 1
ATOM 691 C C . TYR A 1 83 ? 9.039 2.618 -13.985 1.00 93.44 83 TYR A C 1
ATOM 693 O O . TYR A 1 83 ? 8.227 2.724 -14.908 1.00 93.44 83 TYR A O 1
ATOM 701 N N . VAL A 1 84 ? 9.143 3.538 -13.020 1.00 94.56 84 VAL A N 1
ATOM 702 C CA . VAL A 1 84 ? 8.265 4.715 -12.919 1.00 94.56 84 VAL A CA 1
ATOM 703 C C . VAL A 1 84 ? 8.362 5.570 -14.182 1.00 94.56 84 VAL A C 1
ATOM 705 O O . VAL A 1 84 ? 7.344 6.008 -14.726 1.00 94.56 84 VAL A O 1
ATOM 708 N N . SER A 1 85 ? 9.579 5.781 -14.691 1.00 93.12 85 SER A N 1
ATOM 709 C CA . SER A 1 85 ? 9.805 6.587 -15.892 1.00 93.12 85 SER A CA 1
ATOM 710 C C . SER A 1 85 ? 9.234 5.950 -17.166 1.00 93.12 85 SER A C 1
ATOM 712 O O . SER A 1 85 ? 8.658 6.658 -17.993 1.00 93.12 85 SER A O 1
ATOM 714 N N . MET A 1 86 ? 9.370 4.629 -17.326 1.00 90.06 86 MET A N 1
ATOM 715 C CA . MET A 1 86 ? 9.044 3.929 -18.573 1.00 90.06 86 MET A CA 1
ATOM 716 C C . MET A 1 86 ? 7.600 3.432 -18.634 1.00 90.06 86 MET A C 1
ATOM 718 O O . MET A 1 86 ? 7.017 3.412 -19.716 1.00 90.06 86 MET A O 1
ATOM 722 N N . VAL A 1 87 ? 7.028 3.009 -17.504 1.00 92.38 87 VAL A N 1
ATOM 723 C CA . VAL A 1 87 ? 5.708 2.359 -17.446 1.00 92.38 87 VAL A CA 1
ATOM 724 C C . VAL A 1 87 ? 4.650 3.296 -16.878 1.00 92.38 87 VAL A C 1
ATOM 726 O O . VAL A 1 87 ? 3.546 3.380 -17.410 1.00 92.38 87 VAL A O 1
ATOM 729 N N . CYS A 1 88 ? 4.994 4.053 -15.836 1.00 92.12 88 CYS A N 1
ATOM 730 C CA . CYS A 1 88 ? 4.030 4.862 -15.087 1.00 92.12 88 CYS A CA 1
ATOM 731 C C . CYS A 1 88 ? 3.970 6.328 -15.551 1.00 92.12 88 CYS A C 1
ATOM 733 O O . CYS A 1 88 ? 3.447 7.189 -14.846 1.00 92.12 88 CYS A O 1
ATOM 735 N N . ASN A 1 89 ? 4.513 6.647 -16.732 1.00 90.75 89 ASN A N 1
ATOM 736 C CA . ASN A 1 89 ? 4.587 8.013 -17.271 1.00 90.75 89 ASN A CA 1
ATOM 737 C C . ASN A 1 89 ? 5.240 9.024 -16.303 1.00 90.75 89 ASN A C 1
ATOM 739 O O . ASN A 1 89 ? 4.860 10.196 -16.268 1.00 90.75 89 ASN A O 1
ATOM 743 N N . GLY A 1 90 ? 6.201 8.570 -15.494 1.00 90.75 90 GLY A N 1
ATOM 744 C CA . GLY A 1 90 ? 6.882 9.394 -14.494 1.00 90.75 90 GLY A CA 1
ATOM 745 C C . GLY A 1 90 ? 6.057 9.696 -13.238 1.00 90.75 90 GLY A C 1
ATOM 746 O O . GLY A 1 90 ? 6.486 10.512 -12.426 1.00 90.75 90 GLY A O 1
ATOM 747 N N . ILE A 1 91 ? 4.882 9.083 -13.071 1.00 92.00 91 ILE A N 1
ATOM 748 C CA . ILE A 1 91 ? 4.057 9.209 -11.867 1.00 92.00 91 ILE A CA 1
ATOM 749 C C . ILE A 1 91 ? 4.274 7.964 -11.018 1.00 92.00 91 ILE A C 1
ATOM 751 O O . ILE A 1 91 ? 3.963 6.863 -11.454 1.00 92.00 91 ILE A O 1
ATOM 755 N N . ASP A 1 92 ? 4.792 8.129 -9.804 1.00 92.44 92 ASP A N 1
ATOM 756 C CA . ASP A 1 92 ? 4.959 7.003 -8.891 1.00 92.44 92 ASP A CA 1
ATOM 757 C C . ASP A 1 92 ? 3.579 6.466 -8.442 1.00 92.44 92 ASP A C 1
ATOM 759 O O . ASP A 1 92 ? 2.834 7.196 -7.768 1.00 92.44 92 ASP A O 1
ATOM 763 N N . PRO A 1 93 ? 3.233 5.201 -8.753 1.00 92.25 93 PRO A N 1
ATOM 764 C CA . PRO A 1 93 ? 1.968 4.585 -8.345 1.00 92.25 93 PRO A CA 1
ATOM 765 C C . PRO A 1 93 ? 1.788 4.551 -6.819 1.00 92.25 93 PRO A C 1
ATOM 767 O O . PRO A 1 93 ? 0.664 4.591 -6.311 1.00 92.25 93 PRO A O 1
ATOM 770 N N . GLN A 1 94 ? 2.876 4.537 -6.041 1.00 89.88 94 GLN A N 1
ATOM 771 C CA . GLN A 1 94 ? 2.800 4.590 -4.581 1.00 89.88 94 GLN A CA 1
ATOM 772 C C . GLN A 1 94 ? 2.381 5.971 -4.058 1.00 89.88 94 GLN A C 1
ATOM 774 O O . GLN A 1 94 ? 1.821 6.041 -2.955 1.00 89.88 94 GLN A O 1
ATOM 779 N N . GLN A 1 95 ? 2.588 7.034 -4.843 1.00 88.88 95 GLN A N 1
ATOM 780 C CA . GLN A 1 95 ? 2.330 8.437 -4.491 1.00 88.88 95 GLN A CA 1
ATOM 781 C C . GLN A 1 95 ? 1.152 9.052 -5.260 1.00 88.88 95 GLN A C 1
ATOM 783 O O . GLN A 1 95 ? 0.876 10.252 -5.143 1.00 88.88 95 GLN A O 1
ATOM 788 N N . GLU A 1 96 ? 0.413 8.248 -6.023 1.00 91.19 96 GLU A N 1
ATOM 789 C CA . GLU A 1 96 ? -0.764 8.715 -6.742 1.00 91.19 96 GLU A CA 1
ATOM 790 C C . GLU A 1 96 ? -1.779 9.386 -5.811 1.00 91.19 96 GLU A C 1
ATOM 792 O O . GLU A 1 96 ? -2.184 8.857 -4.770 1.00 91.19 96 GLU A O 1
ATOM 797 N N . LYS A 1 97 ? -2.250 10.573 -6.211 1.00 91.69 97 LYS A N 1
ATOM 798 C CA . LYS A 1 97 ? -3.159 11.390 -5.392 1.00 91.69 97 LYS A CA 1
ATOM 799 C C . LYS A 1 97 ? -4.434 10.642 -5.014 1.00 91.69 97 LYS A C 1
ATOM 801 O O . LYS A 1 97 ? -4.915 10.793 -3.890 1.00 91.69 97 LYS A O 1
ATOM 806 N N . GLU A 1 98 ? -4.981 9.853 -5.935 1.00 92.00 98 GLU A N 1
ATOM 807 C CA . GLU A 1 98 ? -6.195 9.074 -5.696 1.00 92.00 98 GLU A CA 1
ATOM 808 C C . GLU A 1 98 ? -5.964 7.960 -4.677 1.00 92.00 98 GLU A C 1
ATOM 810 O O . GLU A 1 98 ? -6.749 7.830 -3.735 1.00 92.00 98 GLU A O 1
ATOM 815 N N . LYS A 1 99 ? -4.852 7.227 -4.800 1.00 91.25 99 LYS A N 1
ATOM 816 C CA . LYS A 1 99 ? -4.417 6.207 -3.838 1.00 91.25 99 LYS A CA 1
ATOM 817 C C . LYS A 1 99 ? -4.191 6.805 -2.452 1.00 91.25 99 LYS A C 1
ATOM 819 O O . LYS A 1 99 ? -4.758 6.331 -1.469 1.00 91.25 99 LYS A O 1
ATOM 824 N N . LEU A 1 100 ? -3.461 7.917 -2.354 1.00 92.75 100 LEU A N 1
ATOM 825 C CA . LEU A 1 100 ? -3.255 8.623 -1.083 1.00 92.75 100 LEU A CA 1
ATOM 826 C C . LEU A 1 100 ? -4.578 9.110 -0.470 1.00 92.75 100 LEU A C 1
ATOM 828 O O . LEU A 1 100 ? -4.763 9.052 0.749 1.00 92.75 100 LEU A O 1
ATOM 832 N N . ALA A 1 101 ? -5.519 9.585 -1.290 1.00 95.25 101 ALA A N 1
ATOM 833 C CA . ALA A 1 101 ? -6.846 9.979 -0.827 1.00 95.25 101 ALA A CA 1
ATOM 834 C C . ALA A 1 101 ? -7.666 8.777 -0.334 1.00 95.25 101 ALA A C 1
ATOM 836 O O . ALA A 1 101 ? -8.321 8.881 0.706 1.00 95.25 101 ALA A O 1
ATOM 837 N N . ARG A 1 102 ? -7.609 7.641 -1.037 1.00 94.94 102 ARG A N 1
ATOM 838 C CA . ARG A 1 102 ? -8.263 6.386 -0.644 1.00 94.94 102 ARG A CA 1
ATOM 839 C C . ARG A 1 102 ? -7.710 5.867 0.674 1.00 94.94 102 ARG A C 1
ATOM 841 O O . ARG A 1 102 ? -8.480 5.658 1.605 1.00 94.94 102 ARG A O 1
ATOM 848 N N . MET A 1 103 ? -6.388 5.805 0.814 1.00 94.88 103 MET A N 1
ATOM 849 C CA . MET A 1 103 ? -5.727 5.384 2.048 1.00 94.88 103 MET A CA 1
ATOM 850 C C . MET A 1 103 ? -6.140 6.253 3.245 1.00 94.88 103 MET A C 1
ATOM 852 O O . MET A 1 103 ? -6.497 5.738 4.303 1.00 94.88 103 MET A O 1
ATOM 856 N N . LYS A 1 104 ? -6.215 7.582 3.070 1.00 95.12 104 LYS A N 1
ATOM 857 C CA . LYS A 1 104 ? -6.720 8.499 4.112 1.00 95.12 104 LYS A CA 1
ATOM 858 C C . LYS A 1 104 ? -8.159 8.194 4.532 1.00 95.12 104 LYS A C 1
ATOM 860 O O . LYS A 1 104 ? -8.495 8.392 5.699 1.00 95.12 104 LYS A O 1
ATOM 865 N N . ARG A 1 105 ? -9.022 7.765 3.607 1.00 96.94 105 ARG A N 1
ATOM 866 C CA . ARG A 1 105 ? -10.401 7.362 3.923 1.00 96.94 105 ARG A CA 1
ATOM 867 C C . ARG A 1 105 ? -10.451 5.989 4.590 1.00 96.94 105 ARG A C 1
ATOM 869 O O . ARG A 1 105 ? -11.207 5.838 5.545 1.00 96.94 105 ARG A O 1
ATOM 876 N N . LEU A 1 106 ? -9.624 5.035 4.156 1.00 96.25 106 LEU A N 1
ATOM 877 C CA . LEU A 1 106 ? -9.511 3.703 4.763 1.00 96.25 106 LEU A CA 1
ATOM 878 C C . LEU A 1 106 ? -9.066 3.790 6.226 1.00 96.25 106 LEU A C 1
ATOM 880 O O . LEU A 1 106 ? -9.732 3.235 7.093 1.00 96.25 106 LEU A O 1
ATOM 884 N N . VAL A 1 107 ? -8.039 4.592 6.526 1.00 95.25 107 VAL A N 1
ATOM 885 C CA . VAL A 1 107 ? -7.585 4.876 7.905 1.00 95.25 107 VAL A CA 1
ATOM 886 C C . VAL A 1 107 ? -8.698 5.458 8.776 1.00 95.25 107 VAL A C 1
ATOM 888 O O . VAL A 1 107 ? -8.759 5.220 9.978 1.00 95.25 107 VAL A O 1
ATOM 891 N N . LYS A 1 108 ? -9.598 6.244 8.183 1.00 94.38 108 LYS A N 1
ATOM 892 C CA . LYS A 1 108 ? -10.745 6.823 8.892 1.00 94.38 108 LYS A CA 1
ATOM 893 C C . LYS A 1 108 ? -11.944 5.878 8.951 1.00 94.38 108 LYS A C 1
ATOM 895 O O . LYS A 1 108 ? -12.876 6.149 9.701 1.00 94.38 108 LYS A O 1
ATOM 900 N N . GLY A 1 109 ? -11.936 4.774 8.203 1.00 94.00 109 GLY A N 1
ATOM 901 C CA . GLY A 1 109 ? -13.092 3.893 8.024 1.00 94.00 109 GLY A CA 1
ATOM 902 C C . GLY A 1 109 ? -14.257 4.573 7.305 1.00 94.00 109 GLY A C 1
ATOM 903 O O . GLY A 1 109 ? -15.407 4.218 7.536 1.00 94.00 109 GLY A O 1
ATOM 904 N N . THR A 1 110 ? -13.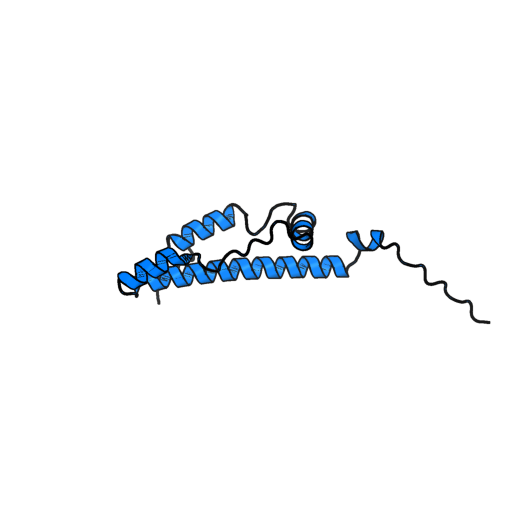973 5.590 6.487 1.00 95.38 110 THR A N 1
ATOM 905 C CA . THR A 1 110 ? -14.975 6.364 5.734 1.00 95.38 110 THR A CA 1
ATOM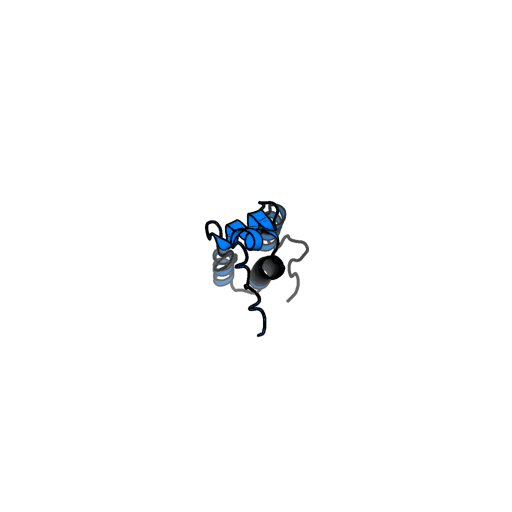 906 C C . THR A 1 110 ? -14.924 6.079 4.237 1.00 95.38 110 THR A C 1
ATOM 908 O O . THR A 1 110 ? -15.579 6.772 3.463 1.00 95.38 110 THR A O 1
ATOM 911 N N . ASP A 1 111 ? -14.079 5.146 3.801 1.00 96.12 111 ASP A N 1
ATOM 912 C CA . ASP A 1 111 ? -14.049 4.726 2.403 1.00 96.12 111 ASP A CA 1
ATOM 913 C C . ASP A 1 111 ? -15.241 3.810 2.107 1.00 96.12 111 ASP A C 1
ATOM 915 O O . ASP A 1 111 ? -15.651 3.036 2.973 1.00 96.12 111 ASP A O 1
ATOM 919 N N . GLU A 1 112 ? -15.781 3.871 0.893 1.00 93.25 112 GLU A N 1
ATOM 920 C CA . GLU A 1 112 ? -16.911 3.035 0.462 1.00 93.25 112 GLU A CA 1
ATOM 921 C C . GLU A 1 112 ? -16.622 1.533 0.564 1.00 93.25 112 GLU A C 1
ATOM 923 O O . GLU A 1 112 ? -17.531 0.736 0.780 1.00 93.25 112 GLU A O 1
ATOM 928 N N . THR A 1 113 ? -15.346 1.153 0.477 1.00 92.88 113 THR A N 1
ATOM 929 C CA . THR A 1 113 ? -14.906 -0.238 0.586 1.00 92.88 113 THR A CA 1
ATOM 930 C C . THR A 1 113 ? -14.702 -0.698 2.030 1.00 92.88 113 THR A C 1
ATOM 932 O O . THR A 1 113 ? -14.336 -1.845 2.251 1.00 92.88 113 THR A O 1
ATOM 935 N N . SER A 1 114 ? -14.905 0.165 3.033 1.00 91.06 114 SER A N 1
ATOM 936 C CA . SER A 1 114 ? -14.646 -0.166 4.442 1.00 91.06 114 SER A CA 1
ATOM 937 C C . SER A 1 114 ? -15.488 -1.358 4.918 1.00 91.06 114 SER A C 1
ATOM 939 O O . SER A 1 114 ? -16.687 -1.435 4.656 1.00 91.06 114 SER A O 1
ATOM 941 N N . ILE A 1 115 ? -14.881 -2.271 5.684 1.00 90.44 115 ILE A N 1
ATOM 942 C CA . ILE A 1 115 ? -15.582 -3.444 6.228 1.00 90.44 115 ILE A CA 1
ATOM 943 C C . ILE A 1 115 ? -16.495 -3.008 7.382 1.00 90.44 115 ILE A C 1
ATOM 945 O O . ILE A 1 115 ? -16.050 -2.637 8.473 1.00 90.44 115 ILE A O 1
ATOM 949 N N . THR A 1 116 ? -17.805 -3.065 7.150 1.00 82.94 116 THR A N 1
ATOM 950 C CA . THR A 1 116 ? -18.824 -2.628 8.119 1.00 82.94 116 THR A CA 1
ATOM 951 C C . THR A 1 116 ? -19.356 -3.760 8.998 1.00 82.94 116 THR A C 1
ATOM 953 O O . THR A 1 116 ? -19.898 -3.485 10.069 1.00 82.94 116 THR A O 1
ATOM 956 N N . TYR A 1 117 ? -19.096 -5.019 8.644 1.00 75.81 117 TYR A N 1
ATOM 957 C CA . TYR A 1 117 ? -19.519 -6.222 9.366 1.00 75.81 117 TYR A CA 1
ATOM 958 C C . TYR A 1 117 ? -18.345 -7.205 9.506 1.00 75.81 117 TYR A C 1
ATOM 960 O O . TYR A 1 117 ? -17.575 -7.359 8.563 1.00 75.81 117 TYR A O 1
ATOM 968 N N . LEU A 1 118 ? -18.201 -7.827 10.680 1.00 72.88 118 LEU A N 1
ATOM 969 C CA . LEU A 1 118 ? -17.349 -9.001 10.918 1.00 72.88 118 LEU A CA 1
ATOM 970 C C . LEU A 1 118 ? -18.216 -10.137 11.448 1.00 72.88 118 LEU A C 1
ATOM 972 O O . LEU A 1 118 ? -19.170 -9.809 12.195 1.00 72.88 118 LEU A O 1
#

Sequence (118 aa):
MPDHEIFKEHDPEDCFYSCRTVHDFMRLTDEMVHTIIGLEEELVRWRQALIKYLPPEWAEGLRSDILNNIARDFEGDPAYDLYVSMVCNGIDPQQEKEKLARMKRLVKGTDETSITYL

pLDDT: mean 85.85, std 15.34, range [40.88, 97.06]

Secondary structure (DSSP, 8-state):
--------PPPTTHHHHH-HHHHHHHHHHHHHHHHHHHHHHHHHHHHHHHGGGS-HHHHHHHHHTTTTT-----TT-HHHHHHHHHTSTT--GGG-HHHHHHHHHHHHT-STT-----

Foldseek 3Di:
DDDPPDPDDDDPVVCVPPPPVVVVVLVVVVVVVVVLLVVLLVQLLVLQQCLVVDDPVVSVVSLVCSNPPHDDDPPPVPVQQSSCVPPVVVDRPSPDPVSVVQSVCSSVLNHPPHDPDD

Radius of gyration: 22.04 Å; chains: 1; bounding box: 54×37×71 Å